Protein AF-A0A1B6F8B3-F1 (afdb_monomer)

Mean predicted aligned error: 12.95 Å

Nearest PDB structures (foldseek):
  1hlv-assembly1_A  TM=4.023E-01  e=3.509E+00  Homo sapiens

Secondary structure (DSSP, 8-state):
--HHHHHHHHHHHHHH-HHHHHHHHHHHHSS---HHHHHHHHHHHHHHHTTS-----PPPP-SSPPSSGGGHHHHHHHHHHHHHTTTT-TTSSSSSS----

Foldseek 3Di:
DFQQVLLVLLVCCLVPNLVVSQVVVCVVVVHGDDSVSSVVSVVVNVVVVVPDHRRGHDDDDDDDPDPVPPCSVVVVVVVVVCVVVCVPPPPPPDPPPPDDD

Radius of gyration: 25.99 Å; Cα contacts (8 Å, |Δi|>4): 83; chains: 1; bounding box: 66×38×64 Å

Solvent-accessible surface area (backbone atoms only — not comparable to full-atom values): 6096 Å² total; per-residue (Å²): 127,58,36,45,56,37,21,51,42,6,49,44,14,67,77,67,32,30,68,54,30,22,62,55,46,20,69,74,69,75,45,84,47,56,53,72,53,30,43,56,30,18,53,53,38,55,64,44,49,77,79,40,89,67,68,59,40,72,80,74,93,78,76,82,77,67,91,57,57,91,46,43,64,60,50,52,51,52,51,51,51,44,63,74,64,58,78,76,62,91,80,76,86,80,79,90,84,81,86,89,128

pLDDT: mean 82.05, std 15.12, range [44.31, 95.69]

Structure (mmCIF, N/CA/C/O backbone):
data_AF-A0A1B6F8B3-F1
#
_ent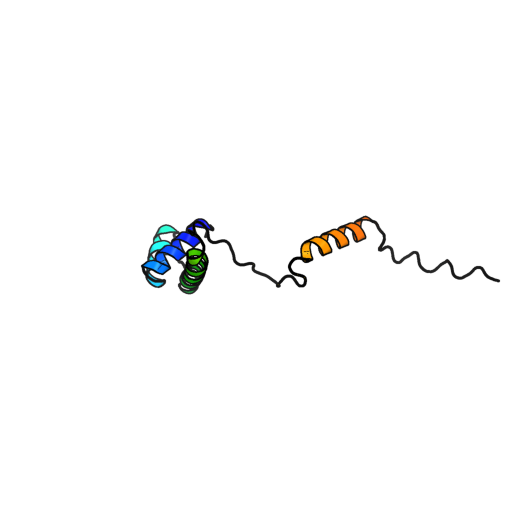ry.id   AF-A0A1B6F8B3-F1
#
loop_
_atom_site.group_PDB
_atom_site.id
_atom_site.type_symbol
_atom_site.label_atom_id
_atom_site.label_alt_id
_atom_site.label_comp_id
_atom_site.label_asym_id
_atom_site.label_entity_id
_atom_site.label_seq_id
_atom_site.pdbx_PDB_ins_code
_atom_site.Cartn_x
_atom_site.Cartn_y
_atom_site.Cartn_z
_atom_site.occupancy
_atom_site.B_iso_or_equiv
_atom_site.auth_seq_id
_atom_site.auth_comp_id
_atom_site.auth_asym_id
_atom_site.auth_atom_id
_atom_site.pdbx_PDB_model_num
ATOM 1 N N . TYR A 1 1 ? -6.039 -8.342 -0.317 1.00 79.44 1 TYR A N 1
ATOM 2 C CA . TYR A 1 1 ? -6.714 -7.029 -0.305 1.00 79.44 1 TYR A CA 1
ATOM 3 C C . TYR A 1 1 ? -6.605 -6.404 -1.680 1.00 79.44 1 TYR A C 1
ATOM 5 O O . TYR A 1 1 ? -5.478 -6.263 -2.152 1.00 79.44 1 TYR A O 1
ATOM 13 N N . SER A 1 2 ? -7.726 -6.039 -2.303 1.00 86.94 2 SER A N 1
ATOM 14 C CA . SER A 1 2 ? -7.693 -5.249 -3.538 1.00 86.94 2 SER A CA 1
ATOM 15 C C . SER A 1 2 ? -7.036 -3.877 -3.283 1.00 86.94 2 SER A C 1
ATOM 17 O O . SER A 1 2 ? -6.950 -3.445 -2.124 1.00 86.94 2 SER A O 1
ATOM 19 N N . PRO A 1 3 ? -6.519 -3.191 -4.315 1.00 90.38 3 PRO A N 1
ATOM 20 C CA . PRO A 1 3 ? -5.881 -1.884 -4.157 1.00 90.38 3 PRO A CA 1
ATOM 21 C C . PRO A 1 3 ? -6.773 -0.836 -3.473 1.00 90.38 3 PRO A C 1
ATOM 23 O O . PRO A 1 3 ? -6.271 -0.001 -2.721 1.00 90.38 3 PRO A O 1
ATOM 26 N N . GLU A 1 4 ? -8.081 -0.903 -3.690 1.00 92.81 4 GLU A N 1
ATOM 27 C CA . GLU A 1 4 ? -9.094 0.009 -3.149 1.00 92.81 4 GLU A CA 1
ATOM 28 C C . GLU A 1 4 ? -9.260 -0.226 -1.647 1.00 92.81 4 GLU A C 1
ATOM 30 O O . GLU A 1 4 ? -9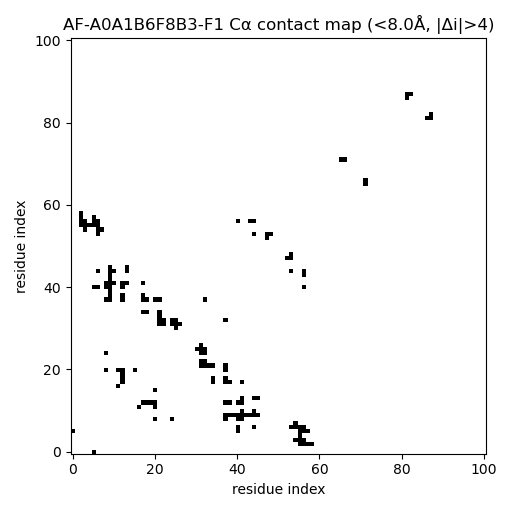.072 0.688 -0.848 1.00 92.81 4 GLU A O 1
ATOM 35 N N . ILE A 1 5 ? -9.458 -1.486 -1.238 1.00 91.94 5 ILE A N 1
ATOM 36 C CA . ILE A 1 5 ? -9.550 -1.871 0.179 1.00 91.94 5 ILE A CA 1
ATOM 37 C C . ILE A 1 5 ? -8.286 -1.468 0.940 1.00 91.94 5 ILE A C 1
ATOM 39 O O . ILE A 1 5 ? -8.339 -1.029 2.085 1.00 91.94 5 ILE A O 1
ATOM 43 N N . ARG A 1 6 ? -7.114 -1.573 0.308 1.00 92.81 6 ARG A N 1
ATOM 44 C CA . ARG A 1 6 ? -5.851 -1.143 0.924 1.00 92.81 6 ARG A CA 1
ATOM 45 C C . ARG A 1 6 ? -5.812 0.361 1.161 1.00 92.81 6 ARG A C 1
ATOM 47 O O . ARG A 1 6 ? -5.278 0.779 2.188 1.00 92.81 6 ARG A O 1
ATOM 54 N N . ALA A 1 7 ? -6.358 1.151 0.235 1.00 93.31 7 ALA A N 1
ATOM 55 C CA . ALA A 1 7 ? -6.498 2.592 0.407 1.00 93.31 7 ALA A CA 1
ATOM 56 C C . ALA A 1 7 ? -7.475 2.923 1.540 1.00 93.31 7 ALA A C 1
ATOM 58 O O . ALA A 1 7 ? -7.144 3.761 2.377 1.00 93.31 7 ALA A O 1
ATOM 59 N N . GLU A 1 8 ? -8.607 2.221 1.634 1.00 94.38 8 GLU A N 1
ATOM 60 C CA . GLU A 1 8 ? -9.565 2.410 2.729 1.00 94.38 8 GLU A CA 1
ATOM 61 C C . GLU A 1 8 ? -8.984 2.045 4.097 1.00 94.38 8 GLU A C 1
ATOM 63 O O . GLU A 1 8 ? -9.103 2.831 5.038 1.00 94.38 8 GLU A O 1
ATOM 68 N N . ILE A 1 9 ? -8.280 0.912 4.208 1.00 94.00 9 ILE A N 1
ATOM 69 C CA . ILE A 1 9 ? -7.574 0.525 5.439 1.00 94.00 9 ILE A CA 1
ATOM 70 C C . ILE A 1 9 ? -6.570 1.613 5.828 1.00 94.00 9 ILE A C 1
ATOM 72 O O . ILE A 1 9 ? -6.525 2.030 6.984 1.00 94.00 9 ILE A O 1
ATOM 76 N N . GLY A 1 10 ? -5.776 2.093 4.866 1.00 94.69 10 GLY A N 1
ATOM 77 C CA . GLY A 1 10 ? -4.796 3.153 5.097 1.00 94.69 10 GLY A CA 1
ATOM 78 C C . GLY A 1 10 ? -5.438 4.467 5.552 1.00 94.69 10 GLY A C 1
ATOM 79 O O . GLY A 1 10 ? -4.936 5.094 6.486 1.00 94.69 10 GLY A O 1
ATOM 80 N N . LYS A 1 11 ? -6.569 4.849 4.946 1.00 95.25 11 LYS A N 1
ATOM 81 C CA . LYS A 1 11 ? -7.361 6.024 5.331 1.00 95.25 11 LYS A CA 1
ATOM 82 C C . LYS A 1 11 ? -7.893 5.892 6.755 1.00 95.25 11 LYS A C 1
ATOM 84 O O . LYS A 1 11 ? -7.614 6.750 7.590 1.00 95.25 11 LYS A O 1
ATOM 89 N N . TYR A 1 12 ? -8.585 4.797 7.055 1.00 95.44 12 TYR A N 1
ATOM 90 C CA . TYR A 1 12 ? -9.173 4.564 8.371 1.00 95.44 12 TYR A CA 1
ATOM 91 C C . TYR A 1 12 ? -8.102 4.485 9.465 1.00 95.44 12 TYR A C 1
ATOM 93 O O . TYR A 1 12 ? -8.264 5.066 10.535 1.00 95.44 12 TYR A O 1
ATOM 101 N N . ALA A 1 13 ? -6.971 3.825 9.191 1.00 95.69 13 ALA A N 1
ATOM 102 C CA . ALA A 1 13 ? -5.843 3.741 10.116 1.00 95.69 13 ALA A CA 1
ATOM 103 C C . ALA A 1 13 ? -5.166 5.102 10.359 1.00 95.69 13 ALA A C 1
ATOM 105 O O . ALA A 1 13 ? -4.626 5.336 11.444 1.00 95.69 13 ALA A O 1
ATOM 106 N N . ALA A 1 14 ? -5.176 6.005 9.373 1.00 94.31 14 ALA A N 1
ATOM 107 C CA . ALA A 1 14 ? -4.676 7.367 9.540 1.00 94.31 14 ALA A CA 1
ATOM 108 C C . ALA A 1 14 ? -5.582 8.217 10.445 1.00 94.31 14 ALA A C 1
ATOM 110 O O . ALA A 1 14 ? -5.065 9.045 11.189 1.00 94.31 14 ALA A O 1
ATOM 111 N N . GLU A 1 15 ? -6.896 7.992 10.401 1.00 94.62 15 GLU A N 1
ATOM 112 C CA . GLU A 1 15 ? -7.902 8.753 11.158 1.00 94.62 15 GLU A CA 1
ATOM 113 C C . GLU A 1 15 ? -8.137 8.191 12.572 1.00 94.62 15 GLU A C 1
ATOM 115 O O . GLU A 1 15 ? -8.228 8.947 13.534 1.00 94.62 15 GLU A O 1
ATOM 120 N N . HIS A 1 16 ? -8.185 6.864 12.718 1.00 94.44 16 HIS A N 1
ATOM 121 C CA . HIS A 1 16 ? -8.606 6.181 13.950 1.00 94.44 16 HIS A CA 1
ATOM 122 C C . HIS A 1 16 ? -7.486 5.370 14.623 1.00 94.44 16 HIS A C 1
ATOM 124 O O . HIS A 1 16 ? -7.661 4.880 15.741 1.00 94.44 16 HIS A O 1
ATOM 130 N N . GLY A 1 17 ? -6.338 5.216 13.957 1.00 93.62 17 GLY A N 1
ATOM 131 C CA . GLY A 1 17 ? -5.217 4.392 14.409 1.00 93.62 17 GLY A CA 1
ATOM 132 C C . GLY A 1 17 ? -5.244 2.955 13.873 1.00 93.62 17 GLY A C 1
ATOM 133 O O . GLY A 1 17 ? -6.291 2.411 13.519 1.00 93.62 17 GLY A O 1
ATOM 134 N N . SER A 1 18 ? -4.064 2.325 13.828 1.00 93.00 18 SER A N 1
ATOM 135 C CA . SER A 1 18 ? -3.847 1.011 13.200 1.00 93.00 18 SER A CA 1
ATOM 136 C C . SER A 1 18 ? -4.682 -0.102 13.840 1.00 93.00 18 SER A C 1
AT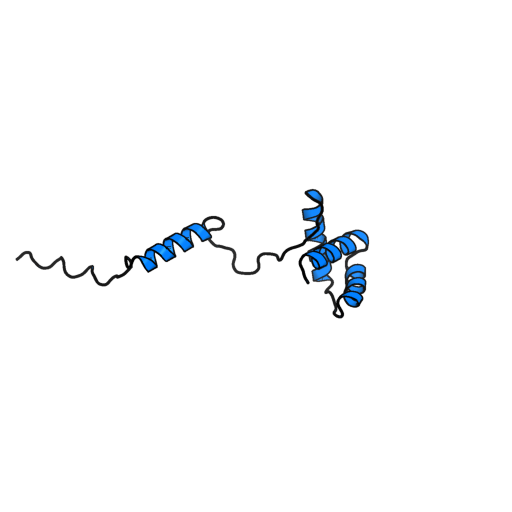OM 138 O O . SER A 1 18 ? -5.318 -0.866 13.125 1.00 93.00 18 SER A O 1
ATOM 140 N N . ILE A 1 19 ? -4.748 -0.151 15.176 1.00 93.19 19 ILE A N 1
ATOM 141 C CA . ILE A 1 19 ? -5.456 -1.207 15.924 1.00 93.19 19 ILE A CA 1
ATOM 142 C C . ILE A 1 19 ? -6.962 -1.188 15.628 1.00 93.19 19 ILE A C 1
ATOM 144 O O . ILE A 1 19 ? -7.559 -2.231 15.359 1.00 93.19 19 ILE A O 1
ATOM 148 N N . LYS A 1 20 ? -7.583 0.001 15.627 1.00 93.75 20 LYS A N 1
ATOM 149 C CA . LYS A 1 20 ? -9.009 0.143 15.297 1.00 93.75 20 LYS A CA 1
ATOM 150 C C . LYS A 1 20 ? -9.286 -0.241 13.845 1.00 93.75 20 LYS A C 1
ATOM 152 O O . LYS A 1 20 ? -10.319 -0.843 13.571 1.00 93.75 20 LYS A O 1
ATOM 157 N N . ALA A 1 21 ? -8.365 0.072 12.931 1.00 95.25 21 ALA A N 1
ATOM 158 C CA . ALA A 1 21 ? -8.449 -0.368 11.541 1.00 95.25 21 ALA A CA 1
ATOM 159 C C . ALA A 1 21 ? -8.445 -1.899 11.437 1.00 95.25 21 ALA A C 1
ATOM 161 O O . ALA A 1 21 ? -9.317 -2.455 10.778 1.00 95.25 21 ALA A O 1
ATOM 162 N N . CYS A 1 22 ? -7.528 -2.582 12.127 1.00 94.25 22 CYS A N 1
ATOM 163 C CA . CYS A 1 22 ? -7.483 -4.045 12.147 1.00 94.25 22 CYS A CA 1
ATOM 164 C C . CYS A 1 22 ? -8.825 -4.642 12.578 1.00 94.25 22 CYS A C 1
ATOM 166 O O . CYS A 1 22 ? -9.407 -5.428 11.843 1.00 94.25 22 CYS A O 1
ATOM 168 N N . GLN A 1 23 ? -9.373 -4.188 13.709 1.00 93.94 23 GLN A N 1
ATOM 169 C CA . GLN A 1 23 ? -10.649 -4.688 14.234 1.00 93.94 23 GLN A CA 1
ATOM 170 C C . GLN A 1 23 ? -11.840 -4.395 13.311 1.00 93.94 23 GLN A C 1
ATOM 172 O O . GLN A 1 23 ? -12.734 -5.228 13.171 1.00 93.94 23 GLN A O 1
ATOM 177 N N . HIS A 1 24 ? -11.873 -3.211 12.695 1.00 94.38 24 HIS A N 1
ATOM 178 C CA . HIS A 1 24 ? -12.942 -2.813 11.782 1.00 94.38 24 HIS A CA 1
ATOM 179 C C . HIS A 1 24 ? -12.928 -3.665 10.509 1.00 94.38 24 HIS A C 1
ATOM 181 O O . HIS A 1 24 ? -13.939 -4.257 10.134 1.00 94.38 24 HIS A O 1
ATOM 187 N N . PHE A 1 25 ? -11.761 -3.790 9.875 1.00 93.31 25 PHE A N 1
ATOM 188 C CA . PHE A 1 25 ? -11.627 -4.528 8.623 1.00 93.31 25 PHE A CA 1
ATOM 189 C C . PHE A 1 25 ? -11.598 -6.043 8.814 1.00 93.31 25 PHE A C 1
ATOM 191 O O . PHE A 1 25 ? -12.008 -6.748 7.899 1.00 93.31 25 PHE A O 1
ATOM 198 N N . ALA A 1 26 ? -11.231 -6.550 9.995 1.00 92.75 26 ALA A N 1
ATOM 199 C CA . ALA A 1 26 ? -11.365 -7.969 10.315 1.00 92.75 26 ALA A CA 1
ATOM 200 C C . ALA A 1 26 ? -12.824 -8.441 10.232 1.00 92.75 26 ALA A C 1
ATOM 202 O O . ALA A 1 26 ? -13.102 -9.522 9.716 1.00 92.75 26 ALA A O 1
ATOM 203 N N . LYS A 1 27 ? -13.770 -7.599 10.673 1.00 91.75 27 LYS A N 1
ATOM 204 C CA . LYS A 1 27 ? -15.212 -7.882 10.581 1.00 91.75 27 LYS A CA 1
ATOM 205 C C . LYS A 1 27 ? -15.730 -7.825 9.144 1.00 91.75 27 LYS A C 1
ATOM 207 O O . LYS A 1 27 ? -16.571 -8.632 8.775 1.00 91.75 27 LYS A O 1
ATOM 212 N N . ILE A 1 28 ? -15.232 -6.880 8.344 1.00 91.31 28 ILE A N 1
ATOM 213 C CA . ILE A 1 28 ? -15.694 -6.652 6.964 1.00 91.31 28 ILE A CA 1
ATOM 214 C C . ILE A 1 28 ? -15.138 -7.704 6.002 1.00 91.31 28 ILE A C 1
ATOM 216 O O . ILE A 1 28 ? -15.847 -8.181 5.124 1.00 91.31 28 ILE A O 1
ATOM 220 N N . LEU A 1 29 ? -13.860 -8.053 6.151 1.00 89.12 29 LEU A N 1
ATOM 221 C CA . LEU A 1 29 ? -13.153 -8.950 5.235 1.00 89.12 29 LEU A CA 1
ATOM 222 C C . LEU A 1 29 ? -13.318 -10.429 5.603 1.00 89.12 29 LEU A C 1
ATOM 224 O O . LEU A 1 29 ? -12.915 -11.292 4.828 1.00 89.12 29 LEU A O 1
ATOM 228 N N . GLY A 1 30 ? -13.875 -10.725 6.782 1.00 88.62 30 GLY A N 1
ATOM 229 C CA . GLY A 1 30 ? -14.022 -12.089 7.292 1.00 88.62 30 GLY A CA 1
ATOM 230 C C . GLY A 1 30 ? -12.699 -12.748 7.700 1.00 88.62 30 GLY A C 1
ATOM 231 O O . GLY A 1 30 ? -12.674 -13.940 7.990 1.00 88.62 30 GLY A O 1
ATOM 232 N N . HIS A 1 31 ? -11.597 -11.998 7.718 1.00 89.00 31 HIS A N 1
ATOM 233 C CA . HIS A 1 31 ? -10.284 -12.466 8.144 1.00 89.00 31 HIS A CA 1
ATOM 234 C C . HIS A 1 31 ? -9.485 -11.325 8.776 1.00 89.00 31 HIS A C 1
ATOM 236 O O . HIS A 1 31 ? -9.678 -10.160 8.427 1.00 89.00 31 HIS A O 1
ATOM 242 N N . ASP A 1 32 ? -8.556 -11.652 9.674 1.00 89.44 32 ASP A N 1
ATOM 243 C CA . ASP A 1 32 ? -7.796 -10.630 10.393 1.00 89.44 32 ASP A CA 1
ATOM 244 C C . ASP A 1 32 ? -6.830 -9.861 9.474 1.00 89.44 32 ASP A C 1
ATOM 246 O O . ASP A 1 32 ? -6.261 -10.405 8.517 1.00 89.44 32 ASP A O 1
ATOM 250 N N . VAL A 1 33 ? -6.651 -8.575 9.779 1.00 91.12 33 VAL A N 1
ATOM 251 C CA . VAL A 1 33 ? -5.671 -7.698 9.139 1.00 91.12 33 VAL A CA 1
ATOM 252 C C . VAL A 1 33 ? -4.557 -7.453 10.150 1.00 91.12 33 VAL A C 1
ATOM 254 O O . VAL A 1 33 ? -4.782 -6.727 11.117 1.00 91.12 33 VAL A O 1
ATOM 257 N N . PRO A 1 34 ? -3.335 -7.973 9.930 1.00 93.06 34 PRO A N 1
ATOM 258 C CA . PRO A 1 34 ? -2.243 -7.777 10.874 1.00 93.06 34 PRO A CA 1
ATOM 259 C C . PRO A 1 34 ? -1.957 -6.291 11.112 1.00 93.06 34 PRO A C 1
ATOM 261 O O . PRO A 1 34 ? -1.926 -5.507 10.158 1.00 93.06 34 PRO A O 1
ATOM 264 N N . GLU A 1 35 ? -1.666 -5.911 12.358 1.00 93.94 35 GLU A N 1
ATOM 265 C CA . GLU A 1 35 ? -1.320 -4.526 12.730 1.00 93.94 35 GLU A CA 1
ATOM 266 C C . GLU A 1 35 ? -0.194 -3.971 11.856 1.00 93.94 35 GLU A C 1
ATOM 268 O O . GLU A 1 35 ? -0.313 -2.876 11.305 1.00 93.94 35 GLU A O 1
ATOM 273 N N . SER A 1 36 ? 0.835 -4.785 11.609 1.00 93.25 36 SER A N 1
ATOM 274 C CA . SER A 1 36 ? 1.962 -4.435 10.745 1.00 93.25 36 SER A CA 1
ATOM 275 C C . SER A 1 36 ? 1.523 -4.062 9.325 1.00 93.25 36 SER A C 1
ATOM 277 O O . SER A 1 36 ? 2.092 -3.162 8.702 1.00 93.25 36 SER A O 1
ATOM 279 N N . THR A 1 37 ? 0.476 -4.717 8.818 1.00 91.56 37 THR A N 1
ATOM 280 C CA . THR A 1 37 ? -0.110 -4.421 7.510 1.00 91.56 37 THR A CA 1
ATOM 281 C C . THR A 1 37 ? -0.889 -3.115 7.551 1.00 91.56 37 THR A C 1
ATOM 283 O O . THR A 1 37 ? -0.680 -2.272 6.680 1.00 91.56 37 THR A O 1
ATOM 286 N N . ALA A 1 38 ? -1.747 -2.915 8.555 1.00 94.19 38 ALA A N 1
ATOM 287 C CA . ALA A 1 38 ? -2.506 -1.674 8.709 1.00 94.19 38 ALA A CA 1
ATOM 288 C C . ALA A 1 38 ? -1.575 -0.460 8.860 1.00 94.19 38 ALA A C 1
ATOM 290 O O . ALA A 1 38 ? -1.767 0.558 8.192 1.00 94.19 38 ALA A O 1
ATOM 291 N N . ARG A 1 39 ? -0.502 -0.592 9.648 1.00 94.38 39 ARG A N 1
ATOM 292 C CA . ARG A 1 39 ? 0.529 0.437 9.814 1.00 94.38 39 ARG A CA 1
ATOM 293 C C . ARG A 1 39 ? 1.271 0.729 8.508 1.00 94.38 39 ARG A C 1
ATOM 295 O O . ARG A 1 39 ? 1.380 1.889 8.116 1.00 94.38 39 ARG A O 1
ATOM 302 N N . GLY A 1 40 ? 1.708 -0.303 7.785 1.00 93.25 40 GLY A N 1
ATOM 303 C CA . GLY A 1 40 ? 2.364 -0.121 6.485 1.00 93.25 40 GLY A CA 1
ATOM 304 C C . GLY A 1 40 ? 1.444 0.506 5.426 1.00 93.25 40 GLY A C 1
ATOM 305 O O . GLY A 1 40 ? 1.898 1.270 4.573 1.00 93.25 40 GLY A O 1
ATOM 306 N N . LEU A 1 41 ? 0.141 0.216 5.471 1.00 93.56 41 LEU A N 1
ATOM 307 C CA . LEU A 1 41 ? -0.858 0.845 4.600 1.00 93.56 41 LEU A CA 1
ATOM 308 C C . LEU A 1 41 ? -1.117 2.305 4.978 1.00 93.56 41 LEU A C 1
ATOM 310 O O . LEU A 1 41 ? -1.203 3.143 4.082 1.00 93.56 41 LEU A O 1
ATOM 314 N N . LYS A 1 42 ? -1.167 2.625 6.275 1.00 94.75 42 LYS A N 1
ATOM 315 C CA . LYS A 1 42 ? -1.255 3.999 6.785 1.00 94.75 42 LYS A CA 1
ATOM 316 C C . LYS A 1 42 ? -0.092 4.855 6.289 1.00 94.75 42 LYS A C 1
ATOM 318 O O . LYS A 1 42 ? -0.320 5.937 5.760 1.00 94.75 42 LYS A O 1
ATOM 323 N N . GLU A 1 43 ? 1.144 4.379 6.434 1.00 93.44 43 GLU A N 1
ATOM 324 C CA . GLU A 1 43 ? 2.339 5.109 5.983 1.00 93.44 43 GLU A CA 1
ATOM 325 C C . GLU A 1 43 ? 2.265 5.421 4.482 1.00 93.44 43 GLU A C 1
ATOM 327 O O . GLU A 1 43 ? 2.397 6.576 4.075 1.00 93.44 43 GLU A O 1
ATOM 332 N N . LYS A 1 44 ? 1.944 4.417 3.657 1.00 91.12 44 LYS A N 1
ATOM 333 C CA . LYS A 1 44 ? 1.773 4.596 2.206 1.00 91.12 44 LYS A CA 1
ATOM 334 C C . LYS A 1 44 ? 0.645 5.557 1.853 1.00 91.12 44 LYS A C 1
ATOM 336 O O . LYS A 1 44 ? 0.802 6.373 0.945 1.00 91.12 44 LYS A O 1
ATOM 341 N N . TYR A 1 45 ? -0.482 5.462 2.557 1.00 93.31 45 TYR A N 1
ATOM 342 C CA . TYR A 1 45 ? -1.608 6.370 2.380 1.00 93.31 45 TYR A CA 1
ATOM 343 C C . TYR A 1 45 ? -1.190 7.811 2.675 1.00 93.31 45 TYR A C 1
ATOM 345 O O . TYR A 1 45 ? -1.413 8.687 1.847 1.00 93.31 45 TYR A O 1
ATOM 353 N N . LEU A 1 46 ? -0.516 8.057 3.801 1.00 92.00 46 LEU A N 1
ATOM 354 C CA . LEU A 1 46 ? -0.055 9.390 4.192 1.00 92.00 46 LEU A CA 1
ATOM 355 C C . LEU A 1 46 ? 0.972 9.969 3.217 1.00 92.00 46 LEU A C 1
ATOM 357 O O . LEU A 1 46 ? 0.884 11.148 2.885 1.00 92.00 46 LEU A O 1
ATOM 361 N N . MET A 1 47 ? 1.914 9.158 2.725 1.00 89.31 47 MET A N 1
ATOM 362 C CA . MET A 1 47 ? 2.873 9.596 1.705 1.00 89.31 47 MET A CA 1
ATOM 363 C C . MET A 1 47 ? 2.161 10.065 0.436 1.00 89.31 47 MET A C 1
ATOM 365 O O . MET A 1 47 ? 2.480 11.122 -0.099 1.00 89.31 47 MET A O 1
ATOM 369 N N . LYS A 1 48 ? 1.168 9.302 -0.027 1.00 87.19 48 LYS A N 1
ATOM 370 C CA . LYS A 1 48 ? 0.463 9.589 -1.278 1.00 87.19 48 LYS A CA 1
ATOM 371 C C . LYS A 1 48 ? -0.581 10.707 -1.114 1.00 87.19 48 LYS A C 1
ATOM 373 O O . LYS A 1 48 ? -0.720 11.531 -2.013 1.00 87.19 48 LYS A O 1
ATOM 378 N N . LYS A 1 49 ? -1.199 10.831 0.071 1.00 89.25 49 LYS A N 1
ATOM 379 C CA . LYS A 1 49 ? -2.151 11.898 0.443 1.00 89.25 49 LYS A CA 1
ATOM 380 C C . LYS A 1 49 ? -1.548 13.300 0.340 1.00 89.25 49 LYS A C 1
ATOM 382 O O . LYS A 1 49 ? -2.274 14.245 0.057 1.00 89.25 49 LYS A O 1
ATOM 387 N N . LYS A 1 50 ? -0.232 13.444 0.546 1.00 82.75 50 LYS A N 1
ATOM 388 C CA . LYS A 1 50 ? 0.472 14.731 0.383 1.00 82.75 50 LYS A CA 1
ATOM 389 C C . LYS A 1 50 ? 0.443 15.259 -1.053 1.00 82.75 50 LYS A C 1
ATOM 391 O O . LYS A 1 50 ? 0.588 16.459 -1.244 1.00 82.75 50 LYS A O 1
ATOM 396 N N . HIS A 1 51 ? 0.279 14.377 -2.038 1.00 78.25 51 HIS A N 1
ATOM 397 C CA . HIS A 1 51 ? 0.366 14.723 -3.455 1.00 78.25 51 HIS A CA 1
ATOM 398 C C . HIS A 1 51 ? -0.975 14.595 -4.187 1.00 78.25 51 HIS A C 1
ATOM 400 O O . HIS A 1 51 ? -1.200 15.318 -5.152 1.00 78.25 51 HIS A O 1
ATOM 406 N N . CYS A 1 52 ? -1.870 13.698 -3.756 1.00 83.44 52 CYS A N 1
ATOM 407 C CA . CYS A 1 52 ? -3.176 13.504 -4.385 1.00 83.44 52 CYS A CA 1
ATOM 408 C C . CYS A 1 52 ? -4.191 12.812 -3.461 1.00 83.44 52 CYS A C 1
ATOM 410 O O . CYS A 1 52 ? -3.837 12.198 -2.452 1.00 83.44 52 CYS A O 1
ATOM 412 N N . GLN A 1 53 ? -5.473 12.864 -3.835 1.00 86.00 53 GLN A N 1
ATOM 413 C CA . GLN A 1 53 ? -6.495 12.028 -3.211 1.00 86.00 53 GLN A CA 1
ATOM 414 C C . GLN A 1 53 ? -6.212 10.552 -3.521 1.00 86.00 53 GLN A C 1
ATOM 416 O O . GLN A 1 53 ? -6.120 10.144 -4.678 1.00 86.00 53 GLN A O 1
ATOM 421 N N . VAL A 1 54 ? -6.057 9.741 -2.475 1.00 85.75 54 VAL A N 1
ATOM 422 C CA . VAL A 1 54 ? -5.653 8.337 -2.608 1.00 85.75 54 VAL A CA 1
ATOM 423 C C . VAL A 1 54 ? -6.892 7.454 -2.681 1.00 85.75 54 VAL A C 1
ATOM 425 O O . VAL A 1 54 ? -7.508 7.169 -1.659 1.00 85.75 54 VAL A O 1
ATOM 428 N N . THR A 1 55 ? -7.240 7.009 -3.886 1.00 87.38 55 THR A N 1
ATOM 429 C CA . THR A 1 55 ? -8.352 6.072 -4.131 1.00 87.38 55 THR A CA 1
ATOM 430 C C . THR A 1 55 ? -7.898 4.613 -4.196 1.00 87.38 55 THR A C 1
ATOM 432 O O . THR A 1 55 ? -8.677 3.714 -3.901 1.00 87.38 55 THR A O 1
ATOM 435 N N . SER A 1 56 ? -6.624 4.357 -4.522 1.00 89.00 56 SER A N 1
ATOM 436 C CA . SER A 1 56 ? -6.059 3.005 -4.585 1.00 89.00 56 SER A CA 1
ATOM 437 C C . SER A 1 56 ? -4.591 2.938 -4.133 1.00 89.00 56 SER A C 1
ATOM 439 O O . SER A 1 56 ? -3.750 3.803 -4.428 1.00 89.00 56 SER A O 1
ATOM 441 N N . LEU A 1 57 ? -4.267 1.870 -3.396 1.00 86.38 57 LEU A N 1
ATOM 442 C CA . LEU A 1 57 ? -2.923 1.520 -2.941 1.00 86.38 57 LEU A CA 1
ATOM 443 C C . LEU A 1 57 ? -2.478 0.184 -3.543 1.00 86.38 57 LEU A C 1
ATOM 445 O O . LEU A 1 57 ? -2.794 -0.902 -3.051 1.00 86.38 57 LEU A O 1
ATOM 449 N N . GLY A 1 58 ? -1.669 0.288 -4.597 1.00 85.00 58 GLY A N 1
ATOM 450 C CA . GLY A 1 58 ? -1.048 -0.851 -5.263 1.00 85.00 58 GLY A CA 1
ATOM 451 C C . GLY A 1 58 ? -0.079 -1.642 -4.378 1.00 85.00 58 GLY A C 1
ATOM 452 O O . GLY A 1 58 ? 0.244 -1.304 -3.230 1.00 85.00 58 GLY A O 1
ATOM 453 N N . TYR A 1 59 ? 0.382 -2.770 -4.903 1.00 80.19 59 TYR A N 1
ATOM 454 C CA . TYR A 1 59 ? 1.429 -3.564 -4.267 1.00 80.19 59 TYR A CA 1
ATOM 455 C C . TYR A 1 59 ? 2.766 -2.832 -4.362 1.00 80.19 59 TYR A C 1
ATOM 457 O O . TYR A 1 59 ? 3.057 -2.170 -5.353 1.00 80.19 59 TYR A O 1
ATOM 465 N N . SER A 1 60 ? 3.578 -2.930 -3.305 1.00 72.56 60 SER A N 1
ATOM 466 C CA . SER A 1 60 ? 4.995 -2.597 -3.463 1.00 72.56 60 SER A CA 1
ATOM 467 C C . SER A 1 60 ? 5.589 -3.599 -4.436 1.00 72.56 60 SER A C 1
ATOM 469 O O . SER A 1 60 ? 5.218 -4.773 -4.366 1.00 72.56 60 SER A O 1
ATOM 471 N N . GLN A 1 61 ? 6.516 -3.161 -5.286 1.00 70.88 61 GLN A N 1
ATOM 472 C CA . GLN A 1 61 ? 7.320 -4.102 -6.052 1.00 70.88 61 GLN A CA 1
ATOM 473 C C . GLN A 1 61 ? 8.014 -5.047 -5.065 1.00 70.88 61 GLN A C 1
ATOM 475 O O . GLN A 1 61 ? 8.739 -4.614 -4.169 1.00 70.88 61 GLN A O 1
ATOM 480 N N . ARG A 1 62 ? 7.668 -6.332 -5.154 1.00 65.94 62 ARG A N 1
ATOM 481 C CA . ARG A 1 62 ? 8.255 -7.414 -4.365 1.00 65.94 62 ARG A CA 1
ATOM 482 C C . ARG A 1 62 ? 9.170 -8.198 -5.295 1.00 65.94 62 ARG A C 1
ATOM 484 O O . ARG A 1 62 ? 8.779 -8.469 -6.425 1.00 65.94 62 ARG A O 1
ATOM 491 N N . GLY A 1 63 ? 10.345 -8.578 -4.810 1.00 71.62 63 GLY A N 1
ATOM 492 C CA . GLY A 1 63 ? 11.318 -9.357 -5.575 1.00 71.62 63 GLY A CA 1
ATOM 493 C C . GLY A 1 63 ? 12.696 -8.710 -5.608 1.00 71.62 63 GLY A C 1
ATOM 494 O O . GLY A 1 63 ? 12.943 -7.701 -4.945 1.00 71.62 63 GLY A O 1
ATOM 495 N N . ARG A 1 64 ? 13.607 -9.328 -6.367 1.00 70.31 64 ARG A N 1
ATOM 496 C CA . ARG A 1 64 ? 14.954 -8.799 -6.583 1.00 70.31 64 ARG A CA 1
ATOM 497 C C . ARG A 1 64 ? 14.829 -7.428 -7.261 1.00 70.31 64 ARG A C 1
ATOM 499 O O . ARG A 1 64 ? 14.141 -7.347 -8.277 1.00 70.31 64 ARG A O 1
ATOM 506 N N . PRO A 1 65 ? 15.479 -6.375 -6.741 1.00 70.31 65 PRO A N 1
ATOM 507 C CA . PRO A 1 65 ? 15.519 -5.097 -7.432 1.00 70.31 65 PRO A CA 1
ATOM 508 C C . PRO A 1 65 ? 16.045 -5.294 -8.858 1.00 70.31 65 PRO A C 1
ATOM 510 O O . PRO A 1 65 ? 16.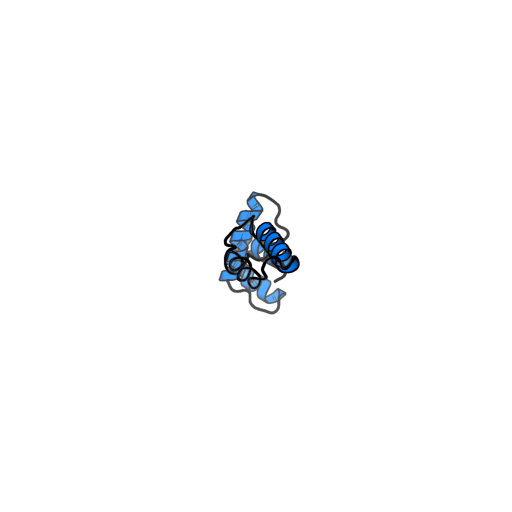997 -6.056 -9.066 1.00 70.31 65 PRO A O 1
ATOM 513 N N . LEU A 1 66 ? 15.429 -4.606 -9.820 1.00 74.12 66 LEU A N 1
ATOM 514 C CA . LEU A 1 66 ? 15.908 -4.571 -11.201 1.00 74.12 66 LEU A CA 1
ATOM 515 C C . LEU A 1 66 ? 17.340 -4.029 -11.199 1.00 74.12 66 LEU A C 1
ATOM 517 O O . LEU A 1 66 ? 17.604 -2.964 -10.639 1.00 74.12 66 LEU A O 1
ATOM 521 N N . ARG A 1 67 ? 18.275 -4.774 -11.797 1.00 77.69 67 ARG A N 1
ATOM 522 C CA .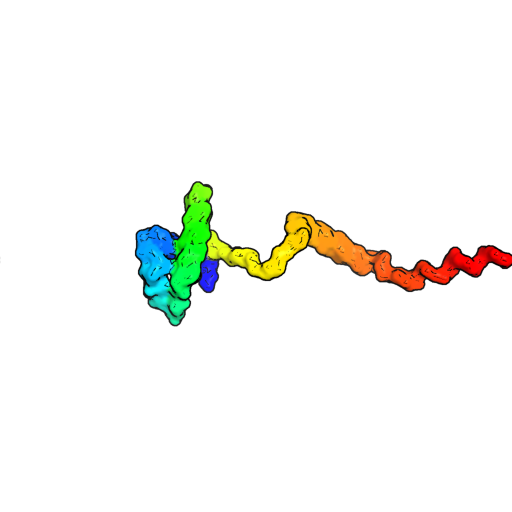 ARG A 1 67 ? 19.706 -4.427 -11.784 1.00 77.69 67 ARG A CA 1
ATOM 523 C C . ARG A 1 67 ? 19.992 -3.183 -12.622 1.00 77.69 67 ARG A C 1
ATOM 525 O O . ARG A 1 67 ? 20.903 -2.436 -12.284 1.00 77.69 67 ARG A O 1
ATOM 532 N N . LEU A 1 68 ? 19.206 -2.964 -13.677 1.00 83.12 68 LEU A N 1
ATOM 533 C CA . LEU A 1 68 ? 19.371 -1.853 -14.613 1.00 83.12 68 LEU A CA 1
ATOM 534 C C . LEU A 1 68 ? 18.220 -0.831 -14.580 1.00 83.12 68 LEU A C 1
ATOM 536 O O . LEU A 1 68 ? 18.230 0.138 -15.343 1.00 83.12 68 LEU A O 1
ATOM 540 N N . GLY A 1 69 ? 17.251 -0.994 -13.673 1.00 82.81 69 GLY A N 1
ATOM 541 C CA . GLY A 1 69 ? 16.163 -0.034 -13.464 1.00 82.81 69 GLY A CA 1
ATOM 542 C C . GLY A 1 69 ? 15.375 0.252 -14.746 1.00 82.81 69 GLY A C 1
ATOM 543 O O . GLY A 1 69 ? 14.775 -0.649 -15.318 1.00 82.81 69 GLY A O 1
ATOM 544 N N . LYS A 1 70 ? 15.393 1.507 -15.214 1.00 82.44 70 LYS A N 1
ATOM 545 C CA . LYS A 1 70 ? 14.667 1.948 -16.423 1.00 82.44 70 LYS A CA 1
ATOM 546 C C . LYS A 1 70 ? 15.157 1.312 -17.729 1.00 82.44 70 LYS A C 1
ATOM 548 O O . LYS A 1 70 ? 14.461 1.382 -18.731 1.00 82.44 70 LYS A O 1
ATOM 553 N N . TYR A 1 71 ? 16.363 0.746 -17.735 1.00 84.62 71 TYR A N 1
ATOM 554 C CA . TYR A 1 71 ? 16.938 0.124 -18.928 1.00 84.62 71 TYR A CA 1
ATOM 555 C C . TYR A 1 71 ? 16.622 -1.367 -19.027 1.00 84.62 71 TYR A C 1
ATOM 557 O O . TYR A 1 71 ? 16.961 -1.981 -20.032 1.00 84.62 71 TYR A O 1
ATOM 565 N N . ASP A 1 72 ? 15.998 -1.959 -18.006 1.00 84.56 72 ASP A N 1
ATOM 566 C CA . ASP A 1 72 ? 15.755 -3.402 -17.965 1.00 84.56 72 ASP A CA 1
ATOM 567 C C . ASP A 1 72 ? 14.866 -3.848 -19.139 1.00 84.56 72 ASP A C 1
ATOM 569 O O . ASP A 1 72 ? 15.191 -4.825 -19.804 1.00 84.56 72 ASP A O 1
ATOM 573 N N . GLU A 1 73 ? 13.822 -3.077 -19.472 1.00 85.31 73 GLU A N 1
ATOM 574 C CA . GLU A 1 73 ? 12.938 -3.353 -20.618 1.00 85.31 73 GLU A CA 1
ATOM 575 C C . GLU A 1 73 ? 13.704 -3.333 -21.947 1.00 85.31 73 GLU A C 1
ATOM 577 O O . GLU A 1 73 ? 13.656 -4.298 -22.708 1.00 85.31 73 GLU A O 1
ATOM 582 N N . ILE A 1 74 ? 14.494 -2.281 -22.178 1.00 87.19 74 ILE A N 1
ATOM 583 C CA . ILE A 1 74 ? 15.281 -2.101 -23.407 1.00 87.19 74 ILE A CA 1
ATOM 584 C C . ILE A 1 74 ? 16.323 -3.219 -23.551 1.00 87.19 74 ILE A C 1
ATOM 586 O O . ILE A 1 74 ? 16.515 -3.771 -24.633 1.00 87.19 74 ILE A O 1
ATOM 590 N N . VAL A 1 75 ? 16.997 -3.578 -22.455 1.00 89.50 75 VAL A N 1
ATOM 591 C CA . VAL A 1 75 ? 18.001 -4.649 -22.453 1.00 89.50 75 VAL A CA 1
ATOM 592 C C . VAL A 1 75 ? 17.351 -6.007 -22.697 1.00 89.50 75 VAL A C 1
ATOM 594 O O . VAL A 1 75 ? 17.880 -6.792 -23.478 1.00 89.50 75 VAL A O 1
ATOM 597 N N . GLN A 1 76 ? 16.200 -6.292 -22.085 1.00 87.38 76 GLN A N 1
ATOM 598 C CA . GLN A 1 76 ? 15.466 -7.534 -22.331 1.00 87.38 76 GLN A CA 1
ATOM 599 C C . GLN A 1 76 ? 15.007 -7.653 -23.786 1.00 87.38 76 GLN A C 1
ATOM 601 O O . GLN A 1 76 ? 15.088 -8.737 -24.358 1.00 87.38 76 GLN A O 1
ATOM 606 N N . GLU A 1 77 ? 14.529 -6.563 -24.383 1.00 88.25 77 GLU A N 1
ATOM 607 C CA . GLU A 1 77 ? 14.113 -6.523 -25.786 1.00 88.25 77 GLU A CA 1
ATOM 608 C C . GLU A 1 77 ? 15.296 -6.783 -26.721 1.00 88.25 77 GLU A C 1
ATOM 610 O O . GLU A 1 77 ? 15.251 -7.711 -27.527 1.00 88.25 77 GLU A O 1
ATOM 615 N N . CYS A 1 78 ? 16.407 -6.075 -26.513 1.00 86.12 78 CYS A N 1
ATOM 616 C CA . CYS A 1 78 ? 17.646 -6.293 -27.256 1.00 86.12 78 CYS A CA 1
ATOM 617 C C . CYS A 1 78 ? 18.142 -7.745 -27.129 1.00 86.12 78 CYS A C 1
ATOM 619 O O . CYS A 1 78 ? 18.464 -8.389 -28.126 1.00 86.12 78 CYS A O 1
ATOM 621 N N . LEU A 1 79 ? 18.138 -8.317 -25.920 1.00 87.75 79 LEU A N 1
ATOM 622 C CA . LEU A 1 79 ? 18.520 -9.717 -25.706 1.00 87.75 79 LEU A CA 1
ATOM 623 C C . LEU A 1 79 ? 17.592 -10.692 -26.442 1.00 87.75 79 LEU A C 1
ATOM 625 O O . LEU A 1 79 ? 18.074 -11.653 -27.042 1.00 87.75 79 LEU A O 1
ATOM 629 N N . LYS A 1 80 ? 16.275 -10.452 -26.441 1.00 86.75 80 LYS A N 1
ATOM 630 C CA . LYS A 1 80 ? 15.313 -11.270 -27.198 1.00 86.75 80 LYS A CA 1
ATOM 631 C C . LYS A 1 80 ? 15.578 -11.194 -28.700 1.00 86.75 80 LYS A C 1
ATOM 633 O O . LYS A 1 80 ? 15.525 -12.221 -29.372 1.00 86.75 80 LYS A O 1
ATOM 638 N N . GLU A 1 81 ? 15.888 -10.013 -29.228 1.00 87.62 81 GLU A N 1
ATOM 639 C CA . GLU A 1 81 ? 16.259 -9.836 -30.635 1.00 87.62 81 GLU A CA 1
ATOM 640 C C . GLU A 1 81 ? 17.571 -10.544 -30.987 1.00 87.62 81 GLU A C 1
ATOM 642 O O . GLU A 1 81 ? 17.670 -11.186 -32.036 1.00 87.62 81 GLU A O 1
ATOM 647 N N . LEU A 1 82 ? 18.565 -10.494 -30.100 1.00 83.75 82 LEU A N 1
ATOM 648 C CA . LEU A 1 82 ? 19.833 -11.204 -30.272 1.00 83.75 82 LEU A CA 1
ATOM 649 C C . LEU A 1 82 ? 19.640 -12.725 -30.296 1.00 83.75 82 LEU A C 1
ATOM 651 O O . LEU A 1 82 ? 20.203 -13.394 -31.160 1.00 83.75 82 LEU A O 1
ATOM 655 N N . VAL A 1 83 ? 18.803 -13.268 -29.409 1.00 84.31 83 VAL A N 1
ATOM 656 C CA . VAL A 1 83 ? 18.462 -14.701 -29.397 1.00 84.31 83 VAL A CA 1
ATOM 657 C C . VAL A 1 83 ? 17.670 -15.090 -30.651 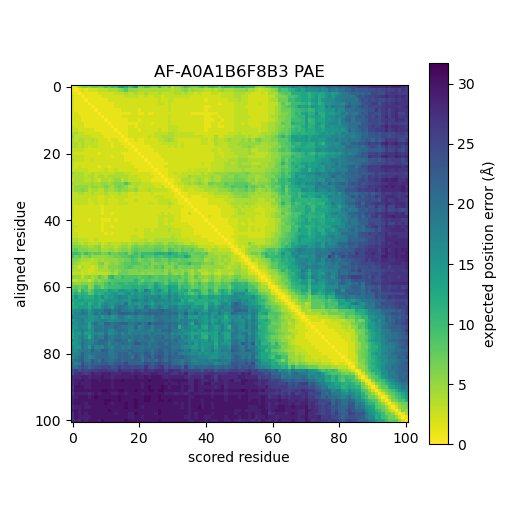1.00 84.31 83 VAL A C 1
ATOM 659 O O . VAL A 1 83 ? 17.965 -16.107 -31.271 1.00 84.31 83 VAL A O 1
ATOM 662 N N . ARG A 1 84 ? 16.701 -14.264 -31.067 1.00 80.69 84 ARG A N 1
ATOM 663 C CA . ARG A 1 84 ? 15.849 -14.510 -32.245 1.00 80.69 84 ARG A CA 1
ATOM 664 C C . ARG A 1 84 ? 16.598 -14.410 -33.574 1.00 80.69 84 ARG A C 1
ATOM 666 O O . ARG A 1 84 ? 16.175 -15.015 -34.550 1.00 80.69 84 ARG A O 1
ATOM 673 N N . SER A 1 85 ? 17.678 -13.635 -33.625 1.00 79.38 85 SER A N 1
ATOM 674 C CA . SER A 1 85 ? 18.474 -13.432 -34.841 1.00 79.38 85 SER A CA 1
ATOM 675 C C . SER A 1 85 ? 19.549 -14.501 -35.077 1.00 79.38 85 SER A C 1
ATOM 677 O O . SER A 1 85 ? 20.331 -14.343 -36.009 1.00 79.38 85 SER A O 1
ATOM 679 N N . GLU A 1 86 ? 19.624 -15.555 -34.250 1.00 64.19 86 GLU A N 1
ATOM 680 C CA . GLU A 1 86 ? 20.624 -16.645 -34.322 1.00 64.19 86 GLU A CA 1
ATOM 681 C C . GLU A 1 86 ? 22.100 -16.186 -34.339 1.00 64.19 86 GLU A C 1
ATOM 683 O O . GLU A 1 86 ? 23.019 -16.990 -34.493 1.00 64.19 86 GLU A O 1
ATOM 688 N N . LYS A 1 87 ? 22.373 -14.900 -34.075 1.00 59.97 87 LYS A N 1
ATOM 689 C CA . LYS A 1 87 ? 23.726 -14.311 -34.027 1.00 59.97 87 LYS A CA 1
ATOM 690 C C . LYS A 1 87 ? 24.572 -14.813 -32.852 1.00 59.97 87 LYS A C 1
ATOM 692 O O . LYS A 1 87 ? 25.730 -14.432 -32.719 1.00 59.97 87 LYS A O 1
ATOM 697 N N . PHE A 1 88 ? 24.004 -15.680 -32.017 1.00 52.41 88 PHE A N 1
ATOM 698 C CA . PHE A 1 88 ? 24.661 -16.362 -30.907 1.00 52.41 88 PHE A CA 1
ATOM 699 C C . PHE A 1 88 ? 24.943 -17.842 -31.219 1.00 52.41 88 PHE A C 1
ATOM 701 O O . PHE A 1 88 ? 24.943 -18.682 -30.325 1.00 52.41 88 PHE A O 1
ATOM 708 N N . ASN A 1 89 ? 25.176 -18.196 -32.487 1.00 47.38 89 ASN A N 1
ATOM 709 C CA . ASN A 1 89 ? 25.667 -19.523 -32.848 1.00 47.38 89 ASN A CA 1
ATOM 710 C C . ASN A 1 89 ? 27.208 -19.532 -32.852 1.00 47.38 89 ASN A C 1
ATOM 712 O O . ASN A 1 89 ? 27.855 -19.275 -33.869 1.00 47.38 89 ASN A O 1
ATOM 716 N N . ILE A 1 90 ? 27.807 -19.816 -31.689 1.00 53.75 90 ILE A N 1
ATOM 717 C CA . ILE A 1 90 ? 29.267 -19.877 -31.451 1.00 53.75 90 ILE A CA 1
ATOM 718 C C . ILE A 1 90 ? 29.891 -21.147 -32.088 1.00 53.75 90 ILE A C 1
ATOM 720 O O . ILE A 1 90 ? 30.861 -21.701 -31.588 1.00 53.75 90 ILE A O 1
ATOM 724 N N . GLN A 1 91 ? 29.343 -21.648 -33.198 1.00 47.34 91 GLN A N 1
ATOM 725 C CA . GLN A 1 91 ? 29.882 -22.811 -33.921 1.00 47.34 91 GLN A CA 1
ATOM 726 C C . GLN A 1 91 ? 30.564 -22.454 -35.253 1.00 47.34 91 GLN A C 1
ATOM 728 O O . GLN A 1 91 ? 31.136 -23.333 -35.883 1.00 47.34 91 GLN A O 1
ATOM 733 N N . ASN A 1 92 ? 30.575 -21.184 -35.682 1.00 45.62 92 ASN A N 1
ATOM 734 C CA . ASN A 1 92 ? 31.128 -20.802 -36.997 1.00 45.62 92 ASN A CA 1
ATOM 735 C C . ASN A 1 92 ? 32.484 -20.070 -36.963 1.00 45.62 92 ASN A C 1
ATOM 737 O O . ASN A 1 92 ? 32.981 -19.644 -38.002 1.00 45.62 92 ASN A O 1
ATOM 741 N N . TYR A 1 93 ? 33.127 -19.954 -35.799 1.00 48.88 93 TYR A N 1
ATOM 742 C CA . TYR A 1 93 ? 34.441 -19.312 -35.651 1.00 48.88 93 TYR A CA 1
ATOM 743 C C . TYR A 1 93 ? 35.552 -20.353 -35.428 1.00 48.88 93 TYR A C 1
ATOM 745 O O . TYR A 1 93 ? 36.217 -20.356 -34.397 1.00 48.88 93 TYR A O 1
ATOM 753 N N . THR A 1 94 ? 35.741 -21.311 -36.346 1.00 48.50 94 THR A N 1
ATOM 754 C CA . THR A 1 94 ? 36.935 -22.193 -36.280 1.00 48.50 94 THR A CA 1
ATOM 755 C C . THR A 1 94 ? 37.430 -22.792 -37.599 1.00 48.50 94 THR A C 1
ATOM 757 O O . THR A 1 94 ? 38.375 -23.571 -37.566 1.00 48.50 94 THR A O 1
ATOM 760 N N . VAL A 1 95 ? 36.888 -22.429 -38.769 1.00 50.34 95 VAL A N 1
ATOM 761 C CA . VAL A 1 95 ? 37.342 -23.028 -40.051 1.00 50.34 95 VAL A CA 1
ATOM 762 C C . VAL A 1 95 ? 37.770 -22.035 -41.134 1.00 50.34 95 VAL A C 1
ATOM 764 O O . VAL A 1 95 ? 37.913 -22.417 -42.286 1.00 50.34 95 VAL A O 1
ATOM 767 N N . SER A 1 96 ? 38.085 -20.783 -40.784 1.00 49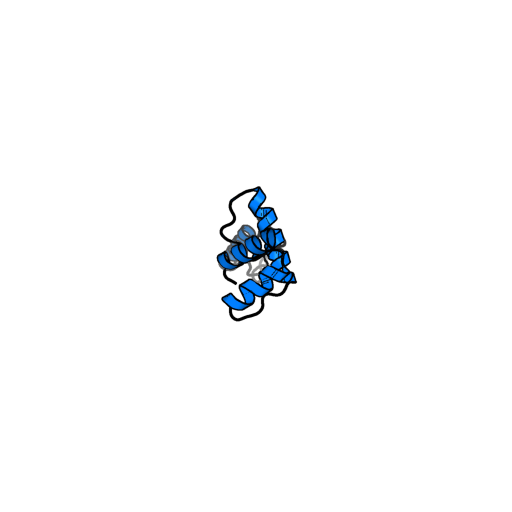.41 96 SER A N 1
ATOM 768 C CA . SER A 1 96 ? 38.656 -19.818 -41.748 1.00 49.41 96 SER A CA 1
ATOM 769 C C . SER A 1 96 ? 40.129 -19.470 -41.489 1.00 49.41 96 SER A C 1
ATOM 771 O O . SER A 1 96 ? 40.577 -18.388 -41.862 1.00 49.41 96 SER A O 1
ATOM 773 N N . SER A 1 97 ? 40.894 -20.363 -40.849 1.00 53.38 97 SER A N 1
ATOM 774 C CA . SER A 1 97 ? 42.328 -20.147 -40.571 1.00 53.38 97 SER A CA 1
ATOM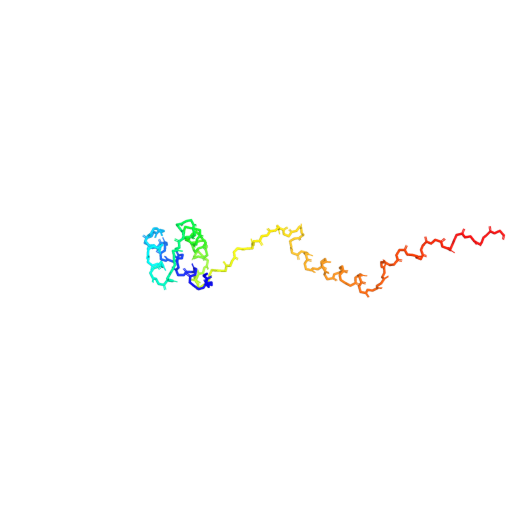 775 C C . SER A 1 97 ? 43.257 -21.237 -41.113 1.00 53.38 97 SER A C 1
ATOM 777 O O . SER A 1 97 ? 44.427 -21.257 -40.751 1.00 53.38 97 SER A O 1
ATOM 779 N N . VAL A 1 98 ? 42.788 -22.126 -41.996 1.00 52.06 98 VAL A N 1
ATOM 780 C CA . VAL A 1 98 ? 43.657 -23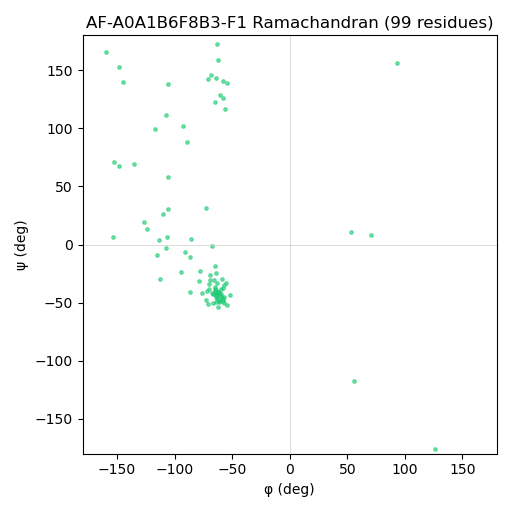.147 -42.613 1.00 52.06 98 VAL A CA 1
ATOM 781 C C . VAL A 1 98 ? 43.404 -23.251 -44.116 1.00 52.06 98 VAL A C 1
ATOM 783 O O . VAL A 1 98 ? 42.855 -24.226 -44.611 1.00 52.06 98 VAL A O 1
ATOM 786 N N . LEU A 1 99 ? 43.793 -22.211 -44.855 1.00 48.88 99 LEU A N 1
ATOM 787 C CA . LEU A 1 99 ? 44.135 -22.346 -46.273 1.00 48.88 99 LEU A CA 1
ATOM 788 C C . LEU A 1 99 ? 45.132 -21.249 -46.664 1.00 48.88 99 LEU A C 1
ATOM 790 O O . LEU A 1 99 ? 44.794 -20.268 -47.318 1.00 48.88 99 LEU A O 1
ATOM 794 N N . TYR A 1 100 ? 46.357 -21.392 -46.167 1.00 44.31 100 TYR A N 1
ATOM 795 C CA . TYR A 1 100 ? 47.522 -20.663 -46.664 1.00 44.31 100 TYR A CA 1
ATOM 796 C C . TYR A 1 100 ? 48.759 -21.553 -46.502 1.00 44.31 100 TYR A C 1
ATOM 798 O O . TYR A 1 100 ? 49.617 -21.307 -45.658 1.00 44.31 100 TYR A O 1
ATOM 806 N N . ILE A 1 101 ? 48.791 -22.645 -47.269 1.00 45.66 101 ILE A N 1
ATOM 807 C CA . ILE A 1 101 ? 50.019 -23.316 -47.716 1.00 45.66 101 ILE A CA 1
ATOM 808 C C . ILE A 1 101 ? 49.792 -23.693 -49.176 1.00 45.66 101 ILE A C 1
ATOM 810 O O . ILE A 1 101 ? 48.717 -24.276 -49.447 1.00 45.66 101 ILE A O 1
#

Sequence (101 aa):
YSPEIRAEIGKYAAEHGSIKACQHFAKILGHDVPESTARGLKEKYLMKKKHCQVTSLGYSQRGRPLRLGKYDEIVQECLKELVRSEKFNIQNYTVSSVLYI

Organism: NCBI:txid1464854